Protein AF-A0A146LZS9-F1 (afdb_monomer_lite)

Sequence (130 aa):
KAKELLDGYGADYKVWELDLEAEGELLQAKLLEISGQKTVPNIFINKNHIGGFSDLKSLDDAGALKALVAKDESNSPSLGEQVSTFINTNGVALFSKSWCPYCKKAKELLDGYKAEYKVWELDLEANGDL

Organism: Lygus hesperus (NCBI:txid30085)

pLDDT: mean 90.61, std 11.04, range [44.28, 98.12]

Foldseek 3Di:
DQVVVLVVLVFDDDDDPLVPDPCSVVVLVVLCVQAVDNDPPFDDFPNHTQGHPVSLVVCVVVVNNNVRRPPPPVPPQDPVRVVVCQPVVWPAEAEAAPPDPVSVVVVVVCVVVVHDYDYDHLCPDPNNDD

Secondary structure (DSSP, 8-state):
-HHHHHHHTT-------TTTSTTHHHHHHHHHHHHS--SSP-EEETTEEEESHHHHHHHHHTT-HHHHSS--GGGSPPHHHHHHHHHHH-SSEEEE-TT-HHHHHHHHHHHHTT---EEEETTTSTT---

Structure (mmCIF, N/CA/C/O backbone):
data_AF-A0A146LZS9-F1
#
_entry.id   AF-A0A146LZS9-F1
#
loop_
_atom_site.group_PDB
_atom_site.id
_atom_site.type_symbol
_atom_site.label_atom_id
_atom_site.label_alt_id
_atom_site.label_comp_id
_atom_site.label_asym_id
_atom_site.label_entity_id
_atom_site.label_seq_id
_atom_site.pdbx_PDB_ins_code
_atom_site.Cartn_x
_atom_site.Cartn_y
_atom_site.Cartn_z
_atom_site.occupancy
_atom_site.B_iso_or_equiv
_atom_site.auth_seq_id
_atom_site.auth_comp_id
_atom_site.auth_asym_id
_atom_site.auth_atom_id
_atom_site.pdbx_PDB_model_num
ATOM 1 N N . LYS A 1 1 ? -2.683 -7.526 20.283 1.00 90.06 1 LYS A N 1
ATOM 2 C CA . LYS A 1 1 ? -3.766 -6.591 20.679 1.00 90.06 1 LYS A CA 1
ATOM 3 C C . LYS A 1 1 ? -4.319 -5.777 19.509 1.00 90.06 1 LYS A C 1
ATOM 5 O O . LYS A 1 1 ? -5.407 -6.104 19.074 1.00 90.06 1 LYS A O 1
ATOM 10 N N . ALA A 1 2 ? -3.623 -4.763 18.969 1.00 94.44 2 ALA A N 1
ATOM 11 C CA . ALA A 1 2 ? -4.164 -3.988 17.834 1.00 94.44 2 ALA A CA 1
ATOM 12 C C . ALA A 1 2 ? -4.350 -4.848 16.569 1.00 94.44 2 ALA A C 1
ATOM 14 O O . ALA A 1 2 ? -5.441 -4.875 16.017 1.00 94.44 2 ALA A O 1
ATOM 15 N N . LYS A 1 3 ? -3.309 -5.604 16.187 1.00 95.38 3 LYS A N 1
ATOM 16 C CA . LYS A 1 3 ? -3.342 -6.565 15.070 1.00 95.38 3 LYS A CA 1
ATOM 17 C C . LYS A 1 3 ? -4.476 -7.576 15.223 1.00 95.38 3 LYS A C 1
ATOM 19 O O . LYS A 1 3 ? -5.384 -7.572 14.420 1.00 95.38 3 LYS A O 1
ATOM 24 N N . GLU A 1 4 ? -4.498 -8.304 16.342 1.00 96.44 4 GLU A N 1
ATOM 25 C CA . GLU A 1 4 ? -5.562 -9.271 16.668 1.00 96.44 4 GLU A CA 1
ATOM 26 C C . GLU A 1 4 ? -6.982 -8.690 16.549 1.00 96.44 4 GLU A C 1
ATOM 28 O O . GLU A 1 4 ? -7.878 -9.369 16.056 1.00 96.44 4 GLU A O 1
ATOM 33 N N . LEU A 1 5 ? -7.201 -7.445 16.997 1.00 95.50 5 LEU A N 1
ATOM 34 C CA . LEU A 1 5 ? -8.499 -6.784 16.860 1.00 95.50 5 LEU A CA 1
ATOM 35 C C . LEU A 1 5 ? -8.845 -6.558 15.381 1.00 95.50 5 LEU A C 1
ATOM 37 O O . LEU A 1 5 ? -9.941 -6.907 14.960 1.00 95.50 5 LEU A O 1
ATOM 41 N N . LEU A 1 6 ? -7.909 -6.018 14.595 1.00 94.94 6 LEU A N 1
ATOM 42 C CA . LEU A 1 6 ? -8.078 -5.788 13.154 1.00 94.94 6 LEU A CA 1
ATOM 43 C C . LEU A 1 6 ? -8.242 -7.098 12.364 1.00 94.94 6 LEU A C 1
ATOM 45 O O . LEU A 1 6 ? -9.097 -7.177 11.483 1.00 94.94 6 LEU A O 1
ATOM 49 N N . ASP A 1 7 ? -7.492 -8.138 12.727 1.00 94.56 7 ASP A N 1
ATOM 50 C CA . ASP A 1 7 ? -7.610 -9.491 12.176 1.00 94.56 7 ASP A CA 1
ATOM 51 C C . ASP A 1 7 ? -9.009 -10.062 12.444 1.00 94.56 7 ASP A C 1
ATOM 53 O O . ASP A 1 7 ? -9.613 -10.673 11.564 1.00 94.56 7 ASP A O 1
ATOM 57 N N . GLY A 1 8 ? -9.572 -9.802 13.630 1.00 94.62 8 GLY A N 1
ATOM 58 C CA . GLY A 1 8 ? -10.944 -10.175 13.985 1.00 94.62 8 GLY A CA 1
ATOM 59 C C . GLY A 1 8 ? -12.013 -9.528 13.096 1.00 94.62 8 GLY A C 1
ATOM 60 O O . GLY A 1 8 ? -13.087 -10.100 12.915 1.00 94.62 8 GLY A O 1
ATOM 61 N N . TYR A 1 9 ? -11.708 -8.376 12.494 1.00 92.38 9 TYR A N 1
ATOM 62 C CA . TYR A 1 9 ? -12.550 -7.726 11.486 1.00 92.38 9 TYR A CA 1
ATOM 63 C C . TYR A 1 9 ? -12.277 -8.204 10.052 1.00 92.38 9 TYR A C 1
ATOM 65 O O . TYR A 1 9 ? -13.015 -7.825 9.142 1.00 92.38 9 TYR A O 1
ATOM 73 N N . GLY A 1 10 ? -11.241 -9.018 9.827 1.00 90.38 10 GLY A N 1
ATOM 74 C CA . GLY A 1 10 ? -10.788 -9.388 8.484 1.00 90.38 10 GLY A CA 1
ATOM 75 C C . GLY A 1 10 ? -10.279 -8.189 7.679 1.00 90.38 10 GLY A C 1
ATOM 76 O O . GLY A 1 10 ? -10.398 -8.183 6.451 1.00 90.3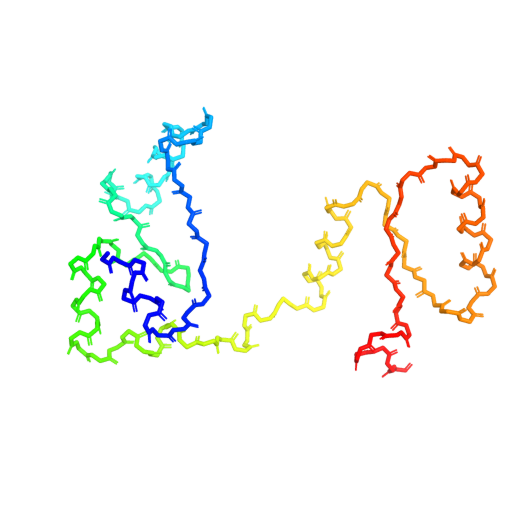8 10 GLY A O 1
ATOM 77 N N . ALA A 1 11 ? -9.777 -7.160 8.367 1.00 90.50 11 ALA A N 1
ATOM 78 C CA . ALA A 1 11 ? -9.250 -5.957 7.743 1.00 90.50 11 ALA A CA 1
ATOM 79 C C . ALA A 1 11 ? -7.958 -6.269 6.978 1.00 90.50 11 ALA A C 1
ATOM 81 O O . ALA A 1 11 ? -7.111 -7.015 7.468 1.00 90.50 11 ALA A O 1
ATOM 82 N N . ASP A 1 12 ? -7.787 -5.663 5.805 1.00 89.19 12 ASP A N 1
ATOM 83 C CA . ASP A 1 12 ? -6.494 -5.645 5.122 1.00 89.19 12 ASP A CA 1
ATOM 84 C C . ASP A 1 12 ? -5.686 -4.440 5.617 1.00 89.19 12 ASP A C 1
ATOM 86 O O . ASP A 1 12 ? -6.182 -3.310 5.625 1.00 89.19 12 ASP A O 1
ATOM 90 N N . TYR A 1 13 ? -4.465 -4.673 6.091 1.00 92.25 13 TYR A N 1
ATOM 91 C CA . TYR A 1 13 ? -3.603 -3.625 6.626 1.00 92.25 13 TYR A CA 1
ATOM 92 C C . TYR A 1 13 ? -2.125 -3.978 6.464 1.00 92.25 13 TYR A C 1
ATOM 94 O O . TYR A 1 13 ? -1.718 -5.138 6.496 1.00 92.25 13 TYR A O 1
ATOM 102 N N . LYS A 1 14 ? -1.292 -2.941 6.345 1.00 94.06 14 LYS A N 1
ATOM 103 C CA . LYS A 1 14 ? 0.167 -3.072 6.329 1.00 94.06 14 LYS A CA 1
ATOM 104 C C . LYS A 1 14 ? 0.745 -2.701 7.692 1.00 94.06 14 LYS A C 1
ATOM 106 O O . LYS A 1 14 ? 0.389 -1.673 8.262 1.00 94.06 14 LYS A O 1
ATOM 111 N N . VAL A 1 15 ? 1.683 -3.508 8.181 1.00 94.56 15 VAL A N 1
ATOM 112 C CA . VAL A 1 15 ? 2.458 -3.240 9.402 1.00 94.56 15 VAL A CA 1
ATOM 113 C C . VAL A 1 15 ? 3.886 -2.887 9.019 1.00 94.56 15 VAL A C 1
ATOM 115 O O . VAL A 1 15 ? 4.457 -3.524 8.138 1.00 94.56 15 VAL A O 1
ATOM 118 N N . TRP A 1 16 ? 4.445 -1.875 9.676 1.00 93.25 16 TRP A N 1
ATOM 119 C CA . TRP A 1 16 ? 5.868 -1.550 9.613 1.00 93.25 16 TRP A CA 1
ATOM 120 C C . TRP A 1 16 ? 6.423 -1.702 11.028 1.00 93.25 16 TRP A C 1
ATOM 122 O O . TRP A 1 16 ? 5.974 -1.008 11.944 1.00 93.25 16 TRP A O 1
ATOM 132 N N . GLU A 1 17 ? 7.342 -2.646 11.212 1.00 93.06 17 GLU A N 1
ATOM 133 C CA . GLU A 1 17 ? 7.986 -2.910 12.502 1.00 93.06 17 GLU A CA 1
ATOM 134 C C . GLU A 1 17 ? 9.201 -1.994 12.621 1.00 93.06 17 GLU A C 1
ATOM 136 O O . GLU A 1 17 ? 10.273 -2.302 12.106 1.00 93.06 17 GLU A O 1
ATOM 141 N N . LEU A 1 18 ? 9.011 -0.824 13.241 1.00 90.62 18 LEU A N 1
ATOM 142 C CA . LEU A 1 18 ? 10.003 0.260 13.231 1.00 90.62 18 LEU A CA 1
ATOM 143 C C . LEU A 1 18 ? 11.383 -0.162 13.760 1.00 90.62 18 L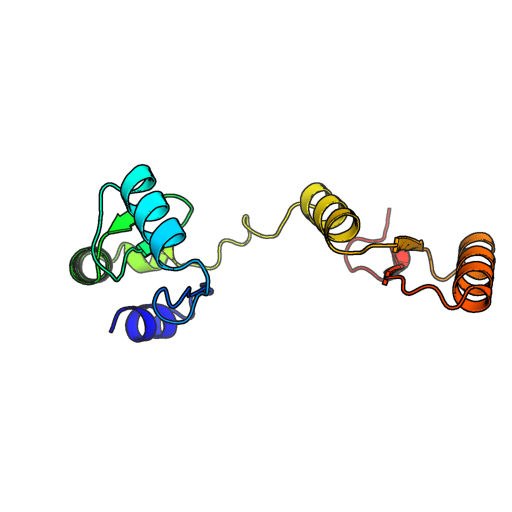EU A C 1
ATOM 145 O O . LEU A 1 18 ? 12.383 0.420 13.362 1.00 90.62 18 LEU A O 1
ATOM 149 N N . ASP A 1 19 ? 11.445 -1.148 14.652 1.00 90.81 19 ASP A N 1
ATOM 150 C CA . ASP A 1 19 ? 12.678 -1.697 15.219 1.00 90.81 19 ASP A CA 1
ATOM 151 C C . ASP A 1 19 ? 13.448 -2.619 14.260 1.00 90.81 19 ASP A C 1
ATOM 153 O O . ASP A 1 19 ? 14.638 -2.855 14.464 1.00 90.81 19 ASP A O 1
ATOM 157 N N . LEU A 1 20 ? 12.790 -3.122 13.213 1.00 93.38 20 LEU A N 1
ATOM 158 C CA . LEU A 1 20 ? 13.390 -3.969 12.179 1.00 93.38 20 LEU A CA 1
ATOM 159 C C . LEU A 1 20 ? 13.735 -3.192 10.900 1.00 93.38 20 LEU A C 1
ATOM 161 O O . LEU A 1 20 ? 14.467 -3.702 10.051 1.00 93.38 20 LEU A O 1
ATOM 165 N N . GLU A 1 21 ? 13.227 -1.968 10.754 1.00 89.88 21 GLU A N 1
ATOM 166 C CA . GLU A 1 21 ? 13.510 -1.109 9.607 1.00 89.88 21 GLU A CA 1
ATOM 167 C C . GLU A 1 21 ? 14.898 -0.467 9.723 1.00 89.88 21 GLU A C 1
ATOM 169 O O . GLU A 1 21 ? 15.232 0.161 10.729 1.00 89.88 21 GLU A O 1
ATOM 174 N N . ALA A 1 22 ? 15.691 -0.537 8.649 1.00 92.69 22 ALA A N 1
ATOM 175 C CA . ALA A 1 22 ? 17.026 0.073 8.602 1.00 92.69 22 ALA A CA 1
ATOM 176 C C . ALA A 1 22 ? 16.999 1.591 8.872 1.00 92.69 22 ALA A C 1
ATOM 178 O O . ALA A 1 22 ? 17.940 2.144 9.438 1.00 92.69 22 ALA A O 1
ATOM 179 N N . GLU A 1 23 ? 15.903 2.253 8.495 1.00 93.38 23 GLU A N 1
ATOM 180 C CA . GLU A 1 23 ? 15.664 3.688 8.687 1.00 93.38 23 GLU A CA 1
ATOM 181 C C . GLU A 1 23 ? 14.586 3.963 9.756 1.00 93.38 23 GLU A C 1
ATOM 183 O O . GLU A 1 23 ? 13.922 5.001 9.734 1.00 93.38 23 GLU A O 1
ATOM 188 N N . GLY A 1 24 ? 14.400 3.040 10.707 1.00 90.62 24 GLY A N 1
ATOM 189 C CA . GLY A 1 24 ? 13.342 3.091 11.720 1.00 90.62 24 GLY A CA 1
ATOM 190 C C . GLY A 1 24 ? 13.253 4.406 12.501 1.00 90.62 24 GLY A C 1
ATOM 191 O O . GLY A 1 24 ? 12.157 4.928 12.709 1.00 90.62 24 GLY A O 1
ATOM 192 N N . GLU A 1 25 ? 14.392 5.005 12.871 1.00 92.50 25 GLU A N 1
ATOM 193 C CA . GLU A 1 25 ? 14.422 6.301 13.569 1.00 92.50 25 GLU A CA 1
ATOM 194 C C . GLU A 1 25 ? 13.905 7.456 12.699 1.00 92.50 25 GLU A C 1
ATOM 196 O O . GLU A 1 25 ? 13.133 8.295 13.172 1.00 92.50 25 GLU A O 1
ATOM 201 N N . LEU A 1 26 ? 14.291 7.493 11.416 1.00 94.38 26 LEU A N 1
ATOM 202 C CA . LEU A 1 26 ? 13.810 8.500 10.465 1.00 94.38 26 LEU A CA 1
ATOM 203 C C . LEU A 1 26 ? 12.307 8.345 10.241 1.00 94.38 26 LEU A C 1
ATOM 205 O O . LEU A 1 26 ? 11.570 9.334 10.230 1.00 94.38 26 LEU A O 1
ATOM 209 N N . LEU A 1 27 ? 11.845 7.101 10.122 1.00 93.56 27 LEU A N 1
ATOM 210 C CA . LEU A 1 27 ? 10.433 6.790 9.985 1.00 93.56 27 LEU A CA 1
ATOM 211 C C . LEU A 1 27 ? 9.639 7.222 11.224 1.00 93.56 27 LEU A C 1
ATOM 213 O O . LEU A 1 27 ? 8.602 7.869 11.088 1.00 93.56 27 LEU A O 1
ATOM 217 N N . GLN A 1 28 ? 10.136 6.949 12.432 1.00 93.88 28 GLN A N 1
ATOM 218 C CA . GLN A 1 28 ? 9.488 7.377 13.672 1.00 93.88 28 GLN A CA 1
ATOM 219 C C . GLN A 1 28 ? 9.450 8.907 13.807 1.00 93.88 28 GLN A C 1
ATOM 221 O O . GLN A 1 28 ? 8.435 9.457 14.237 1.00 93.88 28 GLN A O 1
ATOM 226 N N . ALA A 1 29 ? 10.515 9.608 13.406 1.00 95.44 29 ALA A N 1
ATOM 227 C CA . ALA A 1 29 ? 10.537 11.069 13.371 1.00 95.44 29 ALA A CA 1
ATOM 228 C C . ALA A 1 29 ? 9.497 11.632 12.386 1.00 95.44 29 ALA A C 1
ATOM 230 O O . ALA A 1 29 ? 8.793 12.587 12.715 1.00 95.44 29 ALA A O 1
ATOM 231 N N . LYS A 1 30 ? 9.342 11.010 11.211 1.00 96.12 30 LYS A N 1
ATOM 232 C CA . LYS A 1 30 ? 8.316 11.391 10.231 1.00 96.12 30 LYS A CA 1
ATOM 233 C C . LYS A 1 30 ? 6.899 11.094 10.704 1.00 96.12 30 LYS A C 1
ATOM 235 O O . LYS A 1 30 ? 6.015 11.925 10.521 1.00 96.12 30 LYS A O 1
ATOM 240 N N . LEU A 1 31 ? 6.680 9.962 11.364 1.00 95.75 31 LEU A N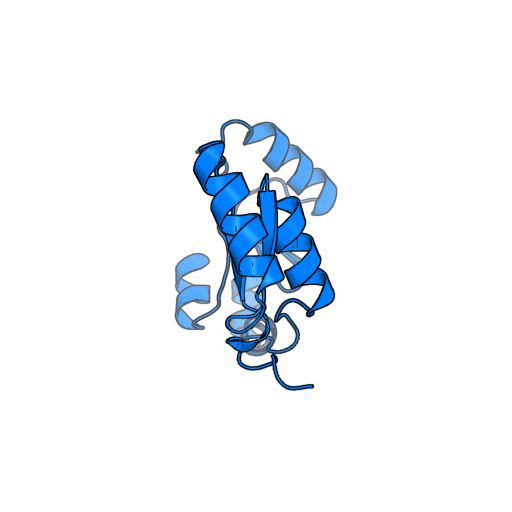 1
ATOM 241 C CA . LEU A 1 31 ? 5.393 9.649 11.983 1.00 95.75 31 LEU A CA 1
ATOM 242 C C . LEU A 1 31 ? 5.031 10.665 13.073 1.00 95.75 31 LEU A C 1
ATOM 244 O O . LEU A 1 31 ? 3.884 11.098 13.130 1.00 95.75 31 LEU A O 1
ATOM 248 N N . LEU A 1 32 ? 6.004 11.104 13.878 1.00 96.25 32 LEU A N 1
ATOM 249 C CA . LEU A 1 32 ? 5.802 12.169 14.861 1.00 96.25 32 LEU A CA 1
ATOM 250 C C . LEU A 1 32 ? 5.432 13.505 14.196 1.00 96.25 32 LEU A C 1
ATOM 252 O O . LEU A 1 32 ? 4.536 14.186 14.683 1.00 96.25 32 LEU A O 1
ATOM 256 N N . GLU A 1 33 ? 6.086 13.873 13.092 1.00 97.19 33 GLU A N 1
ATOM 257 C CA . GLU A 1 33 ? 5.772 15.091 12.326 1.00 97.19 33 GLU A CA 1
ATOM 258 C C . GLU A 1 33 ? 4.340 15.063 11.766 1.00 97.19 33 GLU A C 1
ATOM 260 O O . GLU A 1 33 ? 3.615 16.049 11.872 1.00 97.19 33 GLU A O 1
ATOM 265 N N . ILE A 1 34 ? 3.920 13.924 11.204 1.00 95.81 34 ILE A N 1
ATOM 266 C CA . ILE A 1 34 ? 2.608 13.766 10.560 1.00 95.81 34 ILE A CA 1
ATOM 267 C C . ILE A 1 34 ? 1.482 13.650 11.592 1.00 95.81 34 ILE A C 1
ATOM 269 O O . ILE A 1 34 ? 0.410 14.223 11.411 1.00 95.81 34 ILE A O 1
ATOM 273 N N . SER A 1 35 ? 1.696 12.865 12.647 1.00 96.31 35 SER A N 1
ATOM 274 C CA . SER A 1 35 ? 0.626 12.422 13.544 1.00 96.31 35 SER A CA 1
ATOM 275 C C . SER A 1 35 ? 0.637 13.115 14.906 1.00 96.31 35 SER A C 1
ATOM 277 O O . SER A 1 35 ? -0.341 13.037 15.649 1.00 96.31 35 SER A O 1
ATOM 279 N N . GLY A 1 36 ? 1.746 13.770 15.261 1.00 97.00 36 GLY A N 1
ATOM 280 C CA . GLY A 1 36 ? 1.991 14.294 16.604 1.00 97.00 36 GLY A CA 1
ATOM 281 C C . GLY A 1 36 ? 2.269 13.210 17.654 1.00 97.00 36 GLY A C 1
ATOM 282 O O . GLY A 1 36 ? 2.524 13.538 18.812 1.00 97.00 36 GLY A O 1
ATOM 283 N N . GLN A 1 37 ? 2.255 11.924 17.281 1.00 96.56 37 GLN A N 1
ATOM 284 C CA . GLN A 1 37 ? 2.423 10.800 18.200 1.00 96.56 37 GLN A CA 1
ATOM 285 C C . GLN A 1 37 ? 3.799 10.144 18.048 1.00 96.56 37 GLN A C 1
ATOM 287 O O . GLN A 1 37 ? 4.168 9.644 16.987 1.00 96.56 37 GLN A O 1
ATOM 292 N N . LYS A 1 38 ? 4.547 10.078 19.155 1.00 93.62 38 LYS A N 1
ATOM 293 C CA . LYS A 1 38 ? 5.868 9.425 19.206 1.00 93.62 38 LYS A CA 1
ATOM 294 C C . LYS A 1 38 ? 5.786 7.915 19.456 1.00 93.62 38 LYS A C 1
ATOM 296 O O . LYS A 1 38 ? 6.699 7.174 19.097 1.00 93.62 38 LYS A O 1
ATOM 301 N N . THR A 1 39 ? 4.740 7.464 20.141 1.00 94.12 39 THR A N 1
ATOM 302 C CA . THR A 1 39 ? 4.620 6.095 20.654 1.00 94.12 39 THR A CA 1
ATOM 303 C C . THR A 1 39 ? 3.988 5.148 19.648 1.00 94.12 39 THR A C 1
ATOM 305 O O . THR A 1 39 ? 3.101 5.535 18.888 1.00 94.12 39 THR A O 1
ATOM 308 N N . VAL A 1 40 ? 4.393 3.881 19.716 1.00 95.06 40 VAL A N 1
ATOM 309 C CA . VAL A 1 40 ? 3.727 2.777 19.020 1.00 95.06 40 VAL A CA 1
ATOM 310 C C . VAL A 1 40 ? 2.656 2.124 19.914 1.00 95.06 40 VAL A C 1
ATOM 312 O O . VAL A 1 40 ? 2.805 2.133 21.140 1.00 95.06 40 VAL A O 1
ATOM 315 N N . PRO A 1 41 ? 1.596 1.530 19.332 1.00 96.31 41 PRO A N 1
ATOM 316 C CA . PRO A 1 41 ? 1.260 1.577 17.906 1.00 96.31 41 PRO A CA 1
ATOM 317 C C . PRO A 1 41 ? 0.793 2.983 17.489 1.00 96.31 41 PRO A C 1
ATOM 319 O O . PRO A 1 41 ? 0.141 3.663 18.273 1.00 96.31 41 PRO A O 1
ATOM 322 N N . ASN A 1 42 ? 1.145 3.407 16.273 1.00 97.12 42 ASN A N 1
ATOM 323 C CA . ASN A 1 42 ? 0.706 4.662 15.654 1.00 97.12 42 ASN A CA 1
ATOM 324 C C . ASN A 1 42 ? -0.166 4.298 14.444 1.00 97.12 42 ASN A C 1
ATOM 326 O O . ASN A 1 42 ? 0.346 3.867 13.412 1.00 97.12 42 ASN A O 1
ATOM 330 N N . ILE A 1 43 ? -1.485 4.315 14.637 1.00 97.19 43 ILE A N 1
ATOM 331 C CA . ILE A 1 43 ? -2.453 3.655 13.755 1.00 97.19 43 ILE A CA 1
ATOM 332 C C . ILE A 1 43 ? -3.117 4.688 12.852 1.00 97.19 43 ILE A C 1
ATOM 334 O O . ILE A 1 43 ? -3.590 5.724 13.318 1.00 97.19 43 ILE A O 1
ATOM 338 N N . PHE A 1 44 ? -3.210 4.362 11.565 1.00 96.50 44 PHE A N 1
ATOM 339 C CA . PHE A 1 44 ? -3.939 5.135 10.567 1.00 96.50 44 PHE A CA 1
ATOM 340 C C . PHE A 1 44 ? -4.947 4.239 9.849 1.00 96.50 44 PHE A C 1
ATOM 342 O O . PHE A 1 44 ? -4.623 3.106 9.501 1.00 96.50 44 PHE A O 1
ATOM 349 N N . ILE A 1 45 ? -6.153 4.752 9.600 1.00 93.88 45 ILE A N 1
ATOM 350 C CA . ILE A 1 45 ? -7.196 4.077 8.813 1.00 93.88 45 ILE A CA 1
ATOM 351 C C . ILE A 1 45 ? -7.782 5.095 7.833 1.00 93.88 45 ILE A C 1
ATOM 353 O O . ILE A 1 45 ? -8.132 6.208 8.226 1.00 93.88 45 ILE A O 1
ATOM 357 N N . ASN A 1 46 ? -7.866 4.738 6.548 1.00 89.31 46 ASN A N 1
ATOM 358 C CA . ASN A 1 46 ? -8.386 5.603 5.478 1.00 89.31 46 ASN A CA 1
ATOM 359 C C . ASN A 1 46 ? -7.768 7.014 5.484 1.00 89.31 46 ASN A C 1
ATOM 361 O O . ASN A 1 46 ? -8.479 8.013 5.423 1.00 89.31 46 ASN A O 1
ATOM 365 N N . LYS A 1 47 ? -6.430 7.089 5.582 1.00 91.06 47 LYS A N 1
ATOM 366 C CA . LYS A 1 47 ? -5.626 8.332 5.639 1.00 91.06 47 LYS A CA 1
ATOM 367 C C . LYS A 1 47 ? -5.817 9.177 6.911 1.00 91.06 47 LYS A C 1
ATOM 369 O O . LYS A 1 47 ? -5.151 10.198 7.051 1.00 91.06 47 LYS A O 1
ATOM 374 N N . ASN A 1 48 ? -6.652 8.744 7.856 1.00 93.06 48 ASN A N 1
ATOM 375 C CA . ASN A 1 48 ? -6.874 9.433 9.126 1.00 93.06 48 ASN A CA 1
ATOM 376 C C . ASN A 1 48 ? -6.033 8.808 10.240 1.00 93.06 48 ASN A C 1
ATOM 378 O O . ASN A 1 48 ? -5.987 7.584 10.371 1.00 93.06 48 ASN A O 1
ATOM 382 N N . HIS A 1 49 ? -5.395 9.648 11.056 1.00 97.12 49 HIS A N 1
ATOM 383 C CA . HIS A 1 49 ? -4.698 9.210 12.264 1.00 97.12 49 HIS A CA 1
ATOM 384 C C . HIS A 1 49 ? -5.719 8.816 13.338 1.00 97.12 49 HIS A C 1
ATOM 386 O O . HIS A 1 49 ? -6.584 9.612 13.697 1.00 97.12 49 HIS A O 1
ATOM 392 N N . ILE A 1 50 ? -5.613 7.584 13.831 1.00 97.44 50 ILE A N 1
ATOM 393 C CA . ILE A 1 50 ? -6.490 7.012 14.859 1.00 97.44 50 ILE A CA 1
ATOM 394 C C . ILE A 1 50 ? -5.855 7.117 16.245 1.00 97.44 50 ILE A C 1
ATOM 396 O O . ILE A 1 50 ? -6.569 7.334 17.217 1.00 97.44 50 ILE A O 1
ATOM 400 N N . GLY A 1 51 ? -4.530 6.983 16.336 1.00 97.19 51 GLY A N 1
ATOM 401 C CA . GLY A 1 51 ? -3.788 7.033 17.593 1.00 97.19 51 GLY A CA 1
ATOM 402 C C . GLY A 1 51 ? -3.224 5.675 18.004 1.00 97.19 51 GLY A C 1
ATOM 403 O O . GLY A 1 51 ? -2.655 4.943 17.188 1.00 97.19 51 GLY A O 1
ATOM 404 N N . GLY A 1 52 ? -3.344 5.345 19.289 1.00 97.44 52 GLY A N 1
ATOM 405 C CA . GLY A 1 52 ? -2.856 4.104 19.878 1.00 97.44 52 GLY A CA 1
ATOM 406 C C . GLY A 1 52 ? -3.896 2.987 19.930 1.00 97.44 52 GLY A C 1
ATOM 407 O O . GLY A 1 52 ? -4.995 3.061 19.381 1.00 97.44 52 GLY A O 1
ATOM 408 N N . PHE A 1 53 ? -3.558 1.911 20.646 1.00 97.12 53 PHE A N 1
ATOM 409 C CA . PHE A 1 53 ? -4.489 0.793 20.832 1.00 97.12 53 PHE A CA 1
ATOM 410 C C . PHE A 1 53 ? -5.746 1.200 21.615 1.00 97.12 53 PHE A C 1
ATOM 412 O O . PHE A 1 53 ? -6.827 0.704 21.315 1.00 97.12 53 PHE A O 1
ATOM 419 N N . SER A 1 54 ? -5.619 2.092 22.601 1.00 97.56 54 SER A N 1
ATOM 420 C CA . SER A 1 54 ? -6.758 2.568 23.396 1.00 97.56 54 SER A CA 1
ATOM 421 C C . SER A 1 54 ? -7.776 3.327 22.543 1.00 97.56 54 SER A C 1
ATOM 423 O O . SER A 1 54 ? -8.978 3.125 22.703 1.00 97.56 54 SER A O 1
ATOM 425 N N . ASP A 1 55 ? -7.307 4.148 21.603 1.00 97.94 55 ASP A N 1
ATOM 426 C CA . ASP A 1 55 ? -8.162 4.896 20.679 1.00 97.94 55 ASP A CA 1
ATOM 427 C C . ASP A 1 55 ? -8.872 3.946 19.708 1.00 97.94 55 ASP A C 1
ATOM 429 O O . ASP A 1 55 ? -10.092 4.002 19.550 1.00 97.94 55 ASP A O 1
ATOM 433 N N . LEU A 1 56 ? -8.130 2.981 19.149 1.00 97.62 56 LEU A N 1
ATOM 434 C CA . LEU A 1 56 ? -8.698 1.927 18.308 1.00 97.62 56 LEU A CA 1
ATOM 435 C C . LEU A 1 56 ? -9.775 1.125 19.055 1.00 97.62 56 LEU A C 1
ATOM 437 O O . LEU A 1 56 ? -10.853 0.875 18.518 1.00 97.62 56 LEU A O 1
ATOM 441 N N . LYS A 1 57 ? -9.501 0.740 20.306 1.00 97.94 57 LYS A N 1
ATOM 442 C CA . LYS A 1 57 ? -10.448 -0.003 21.143 1.00 97.94 57 LYS A CA 1
ATOM 443 C C . LYS A 1 57 ? -11.686 0.833 21.477 1.00 97.94 57 LYS A C 1
ATOM 445 O O . LYS A 1 57 ? -12.782 0.288 21.495 1.00 97.94 57 LYS A O 1
ATOM 450 N N . SER A 1 58 ? -11.533 2.142 21.667 1.00 98.12 58 SER A N 1
ATOM 451 C CA . SER A 1 58 ? -12.661 3.054 21.892 1.00 98.12 58 SER A CA 1
ATOM 452 C C . SER A 1 58 ? -13.578 3.143 20.667 1.00 98.12 58 SER A C 1
ATOM 454 O O . SER A 1 58 ? -14.798 3.156 20.814 1.00 98.12 58 SER A O 1
ATOM 456 N N . LEU A 1 59 ? -13.018 3.142 19.450 1.00 97.44 59 LEU A N 1
ATOM 457 C CA . LEU A 1 59 ? -13.803 3.075 18.207 1.00 97.44 59 LEU A CA 1
ATOM 458 C C . LEU A 1 59 ? -14.540 1.742 18.050 1.00 97.44 59 LEU A C 1
ATOM 460 O O . LEU A 1 59 ? -15.658 1.714 17.533 1.00 97.44 59 LEU A O 1
ATOM 464 N N . ASP A 1 60 ? -13.913 0.649 18.476 1.00 97.44 60 ASP A N 1
ATOM 465 C CA . ASP A 1 60 ? -14.515 -0.683 18.511 1.00 97.44 60 ASP A CA 1
ATOM 466 C C . ASP A 1 60 ? -15.685 -0.747 19.501 1.00 97.44 60 ASP A C 1
ATOM 468 O O . ASP A 1 60 ? -16.785 -1.140 19.119 1.00 97.44 60 ASP A O 1
ATOM 472 N N . ASP A 1 61 ? -15.492 -0.262 20.732 1.00 97.75 61 ASP A N 1
ATOM 473 C CA . ASP A 1 61 ? -16.545 -0.202 21.757 1.00 97.75 61 ASP A CA 1
ATOM 474 C C . ASP A 1 61 ? -17.716 0.696 21.337 1.00 97.75 61 ASP A C 1
ATOM 476 O O . ASP A 1 61 ? -18.872 0.406 21.643 1.00 97.75 61 ASP A O 1
ATOM 480 N N . ALA A 1 62 ? -17.437 1.765 20.587 1.00 97.38 62 ALA A N 1
ATOM 481 C CA . ALA A 1 62 ? -18.455 2.630 19.998 1.00 97.38 62 ALA A CA 1
ATOM 482 C C . ALA A 1 62 ? -19.144 2.021 18.756 1.00 97.38 62 ALA A C 1
ATOM 484 O O . ALA A 1 62 ? -20.061 2.630 18.206 1.00 97.38 62 ALA A O 1
ATOM 485 N N . GLY A 1 63 ? -18.697 0.856 18.273 1.00 95.94 63 GLY A N 1
ATOM 486 C CA . GLY A 1 63 ? -19.201 0.200 17.062 1.00 95.94 63 GLY A CA 1
ATOM 487 C C . GLY A 1 63 ? -18.802 0.879 15.744 1.00 95.94 63 GLY A C 1
ATOM 488 O O . GLY A 1 63 ? -19.218 0.437 14.673 1.00 95.94 63 GLY A O 1
ATOM 489 N N . ALA A 1 64 ? -17.987 1.936 15.795 1.00 95.19 64 ALA A N 1
ATOM 490 C CA . ALA A 1 64 ? -17.561 2.708 14.629 1.00 95.19 64 ALA A CA 1
ATOM 491 C C . ALA A 1 64 ? -16.448 2.011 13.833 1.00 95.19 64 ALA A C 1
ATOM 493 O O . ALA A 1 64 ? -16.347 2.199 12.618 1.00 95.19 64 ALA A O 1
ATOM 494 N N . LEU A 1 65 ? -15.629 1.182 14.495 1.00 94.75 65 LEU A N 1
ATOM 495 C CA . LEU A 1 65 ? -14.472 0.550 13.861 1.00 94.75 65 LEU A CA 1
ATOM 496 C C . LEU A 1 65 ? -14.866 -0.302 12.651 1.00 94.75 65 LEU A C 1
ATOM 498 O O . LEU A 1 65 ? -14.218 -0.208 11.613 1.00 94.75 65 LEU A O 1
ATOM 502 N N . LYS A 1 66 ? -15.973 -1.051 12.746 1.00 92.56 66 LYS A N 1
ATOM 503 C CA . LYS A 1 66 ? -16.473 -1.923 11.672 1.00 92.56 66 LYS A CA 1
ATOM 504 C C . LYS A 1 66 ? -16.641 -1.198 10.336 1.00 92.56 66 LYS A C 1
ATOM 506 O O . LYS A 1 66 ? -16.318 -1.761 9.298 1.00 92.56 66 LYS A O 1
ATOM 511 N N . ALA A 1 67 ? -17.164 0.027 10.360 1.00 91.06 67 ALA A N 1
ATOM 512 C CA . ALA A 1 67 ? -17.374 0.813 9.148 1.00 91.06 67 ALA A CA 1
ATOM 513 C C . ALA A 1 67 ? -16.053 1.344 8.575 1.00 91.06 67 ALA A C 1
ATOM 515 O O . ALA A 1 67 ? -15.901 1.420 7.363 1.00 91.06 67 ALA A O 1
ATOM 516 N N . LEU A 1 68 ? -15.093 1.681 9.441 1.00 91.25 68 LEU A N 1
ATOM 517 C CA . LEU A 1 68 ? -13.789 2.204 9.031 1.00 91.25 68 LEU A CA 1
ATOM 518 C C . LEU A 1 68 ? -12.894 1.137 8.395 1.00 91.25 68 LEU A C 1
ATOM 520 O O . LEU A 1 68 ? -12.138 1.455 7.483 1.00 91.25 68 LEU A O 1
ATOM 524 N N . VAL A 1 69 ? -12.971 -0.105 8.879 1.00 90.88 69 VAL A N 1
ATOM 525 C CA . VAL A 1 69 ? -12.138 -1.226 8.402 1.00 90.88 69 VAL A CA 1
ATOM 526 C C . VAL A 1 69 ? -12.848 -2.132 7.402 1.00 90.88 69 VAL A C 1
ATOM 528 O O . VAL A 1 69 ? -12.275 -3.130 6.965 1.00 90.88 69 VAL A O 1
ATOM 531 N N . ALA A 1 70 ? -14.097 -1.818 7.049 1.00 83.88 70 ALA A N 1
ATOM 532 C CA . ALA A 1 70 ? -14.772 -2.497 5.957 1.00 83.88 70 ALA A CA 1
ATOM 533 C C . ALA A 1 70 ? -13.912 -2.369 4.695 1.00 83.88 70 ALA A C 1
ATOM 535 O O . ALA A 1 70 ? -13.357 -1.300 4.438 1.00 83.88 70 ALA A O 1
ATOM 536 N N . LYS A 1 71 ? -13.796 -3.458 3.922 1.00 66.75 71 LYS A N 1
ATOM 537 C CA . LYS A 1 71 ? -13.138 -3.418 2.615 1.00 66.75 71 LYS A CA 1
ATOM 538 C C . LYS A 1 71 ? -13.804 -2.332 1.792 1.00 66.75 71 LYS A C 1
ATOM 540 O O . LYS A 1 71 ? -14.945 -2.476 1.362 1.00 66.75 71 LYS A O 1
ATOM 545 N N . ASP A 1 72 ? -13.088 -1.236 1.630 1.00 64.69 72 ASP A N 1
ATOM 546 C CA . ASP A 1 72 ? -13.529 -0.164 0.780 1.00 64.69 72 ASP A CA 1
ATOM 547 C C . ASP A 1 72 ? -13.310 -0.628 -0.661 1.00 64.69 72 ASP A C 1
ATOM 549 O O . ASP A 1 72 ? -12.193 -0.591 -1.172 1.00 64.69 72 ASP A O 1
ATOM 553 N N . GLU A 1 73 ? -14.362 -1.125 -1.316 1.00 59.59 73 GLU A N 1
ATOM 554 C CA . GLU A 1 73 ? -14.285 -1.478 -2.739 1.00 59.59 73 GLU A CA 1
ATOM 555 C C . GLU A 1 73 ? -13.931 -0.254 -3.607 1.00 59.59 73 GLU A C 1
ATOM 557 O O . GLU A 1 73 ? -13.429 -0.423 -4.720 1.00 59.59 73 GLU A O 1
ATOM 562 N N . SER A 1 74 ? -14.084 0.971 -3.075 1.00 56.06 74 SER A N 1
ATOM 563 C CA . SER A 1 74 ? -13.640 2.217 -3.710 1.00 56.06 74 SER A CA 1
ATOM 564 C C . SER A 1 74 ? -12.150 2.545 -3.510 1.00 56.06 74 SER A C 1
ATOM 566 O O . SER A 1 74 ? -11.648 3.452 -4.169 1.00 56.06 74 SER A O 1
ATOM 568 N N . ASN A 1 75 ? -11.419 1.769 -2.694 1.00 60.53 75 ASN A N 1
ATOM 569 C CA . ASN A 1 75 ? -9.949 1.809 -2.590 1.00 60.53 75 ASN A CA 1
ATOM 570 C C . ASN A 1 75 ? -9.245 0.809 -3.525 1.00 60.53 75 ASN A C 1
ATOM 572 O O . ASN A 1 75 ? -8.022 0.659 -3.453 1.00 60.53 75 ASN A O 1
ATOM 576 N N . SER A 1 76 ? -9.975 0.132 -4.418 1.00 65.94 76 SER A N 1
ATOM 577 C CA . SER A 1 76 ? -9.326 -0.545 -5.544 1.00 65.94 76 SER A CA 1
ATOM 578 C C . SER A 1 76 ? -8.594 0.516 -6.373 1.00 65.94 76 SER A C 1
ATOM 580 O O . SER A 1 76 ? -9.230 1.504 -6.750 1.00 65.94 76 SER A O 1
ATOM 582 N N . PRO A 1 77 ? -7.286 0.360 -6.657 1.00 72.06 77 PRO A N 1
ATOM 583 C CA . PRO A 1 77 ? -6.547 1.363 -7.410 1.00 72.06 77 PRO A CA 1
ATOM 584 C C . PRO A 1 77 ? -7.264 1.620 -8.733 1.00 72.06 77 PRO A C 1
ATOM 586 O O . PRO A 1 77 ? -7.636 0.682 -9.445 1.00 72.06 77 PRO A O 1
ATOM 589 N N . SER A 1 78 ? -7.478 2.890 -9.061 1.00 82.12 78 SER A N 1
ATOM 590 C CA . SER A 1 78 ? -8.040 3.281 -10.351 1.00 82.12 78 SER A CA 1
ATOM 591 C C . SER A 1 78 ? -7.181 2.726 -11.489 1.00 82.12 78 SER A C 1
ATOM 593 O O . SER A 1 78 ? -5.983 2.497 -11.316 1.00 82.12 78 SER A O 1
ATOM 595 N N . LEU A 1 79 ? -7.746 2.551 -12.688 1.00 84.81 79 LEU A N 1
ATOM 596 C CA . LEU A 1 79 ? -6.965 2.086 -13.844 1.00 84.81 79 LEU A CA 1
ATOM 597 C C . LEU A 1 79 ? -5.700 2.941 -14.060 1.00 84.81 79 LEU A C 1
ATOM 599 O O . LEU A 1 79 ? -4.632 2.409 -14.346 1.00 84.81 79 LEU A O 1
ATOM 603 N N . GLY A 1 80 ? -5.801 4.260 -13.857 1.00 88.19 80 GLY A N 1
ATOM 604 C CA . GLY A 1 80 ? -4.661 5.174 -13.942 1.00 88.19 80 GLY A CA 1
ATOM 605 C C . GLY A 1 80 ? -3.581 4.905 -12.888 1.00 88.19 80 GLY A C 1
ATOM 606 O O . GLY A 1 80 ? -2.393 4.923 -13.214 1.00 88.19 80 GLY A O 1
ATOM 607 N N . GLU A 1 81 ? -3.967 4.610 -11.645 1.00 87.62 81 GLU A N 1
ATOM 608 C CA . GLU A 1 81 ? -3.034 4.215 -10.580 1.00 87.62 81 GLU A CA 1
ATOM 609 C C . GLU A 1 81 ? -2.410 2.849 -10.848 1.00 87.62 81 GLU A C 1
ATOM 611 O O . GLU A 1 81 ? -1.216 2.675 -10.606 1.00 87.62 81 GLU A O 1
ATOM 616 N N . GLN A 1 82 ? -3.169 1.899 -11.397 1.00 89.62 82 GLN A N 1
ATOM 617 C CA . GLN A 1 82 ? -2.636 0.593 -11.774 1.00 89.62 82 GLN A CA 1
ATOM 618 C C . GLN A 1 82 ? -1.602 0.731 -12.903 1.00 89.62 82 GLN A C 1
ATOM 620 O O . GLN A 1 82 ? -0.490 0.221 -12.774 1.00 89.62 82 GLN A O 1
ATOM 625 N N . VAL A 1 83 ? -1.910 1.492 -13.964 1.00 93.31 83 VAL A N 1
ATOM 626 C CA . VAL A 1 83 ? -0.974 1.790 -15.069 1.00 93.31 83 VAL A CA 1
ATOM 627 C C . VAL A 1 83 ? 0.281 2.482 -14.548 1.00 93.31 83 VAL A C 1
ATOM 629 O O . VAL A 1 83 ? 1.395 2.055 -14.853 1.00 93.31 83 VAL A O 1
ATOM 632 N N . SER A 1 84 ? 0.115 3.516 -13.722 1.00 93.31 84 SER A N 1
ATOM 633 C CA . SER A 1 84 ? 1.239 4.263 -13.151 1.00 93.31 84 SER A CA 1
ATOM 634 C C . SER A 1 84 ? 2.112 3.371 -12.269 1.00 93.31 84 SER A C 1
ATOM 636 O O . SER A 1 84 ? 3.333 3.382 -12.395 1.00 93.31 84 SER A O 1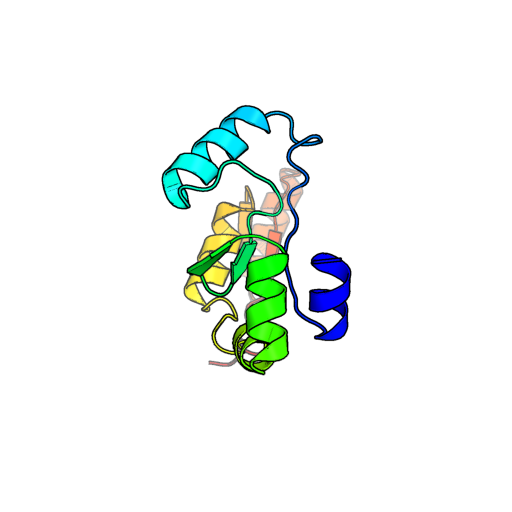
ATOM 638 N N . THR A 1 85 ? 1.500 2.552 -11.414 1.00 93.19 85 THR A N 1
ATOM 639 C CA . THR A 1 85 ? 2.209 1.584 -10.568 1.00 93.19 85 THR A CA 1
ATOM 640 C C . THR A 1 85 ? 2.980 0.579 -11.415 1.00 93.19 85 THR A C 1
ATOM 642 O O . THR A 1 85 ? 4.161 0.353 -11.158 1.00 93.19 85 THR A O 1
ATOM 645 N N . PHE A 1 86 ? 2.366 0.013 -12.457 1.00 94.38 86 PHE A N 1
ATOM 646 C CA . PHE A 1 86 ? 3.023 -0.960 -13.329 1.00 94.38 86 PHE A CA 1
ATOM 647 C C . PHE A 1 86 ? 4.231 -0.366 -14.062 1.00 94.38 86 PHE A C 1
ATOM 649 O O . PHE A 1 86 ? 5.260 -1.025 -14.170 1.00 94.38 86 PHE A O 1
ATOM 656 N N . ILE A 1 87 ? 4.151 0.888 -14.509 1.00 95.00 87 ILE A N 1
ATOM 657 C CA . ILE A 1 87 ? 5.285 1.583 -15.135 1.00 95.00 87 ILE A CA 1
ATOM 658 C C . ILE A 1 87 ? 6.382 1.884 -14.106 1.00 95.00 87 ILE A C 1
ATOM 660 O O . ILE A 1 87 ? 7.551 1.621 -14.359 1.00 95.00 87 ILE A O 1
ATOM 664 N N . ASN A 1 88 ? 6.019 2.415 -12.936 1.00 95.25 88 ASN A N 1
ATOM 665 C CA . ASN A 1 88 ? 6.992 2.927 -11.966 1.00 95.25 88 ASN A CA 1
ATOM 666 C C . ASN A 1 88 ? 7.694 1.831 -11.153 1.00 95.25 88 ASN A C 1
ATOM 668 O O . ASN A 1 88 ? 8.778 2.062 -10.624 1.00 95.25 88 ASN A O 1
ATOM 672 N N . THR A 1 89 ? 7.083 0.653 -11.025 1.00 94.06 89 THR A N 1
ATOM 673 C CA . THR A 1 89 ? 7.647 -0.470 -10.255 1.00 94.06 89 THR A CA 1
ATOM 674 C C . THR A 1 89 ? 8.453 -1.449 -11.106 1.00 94.06 89 THR A C 1
ATOM 676 O O . THR A 1 89 ? 9.164 -2.282 -10.550 1.00 94.06 89 THR A O 1
ATOM 679 N N . ASN A 1 90 ? 8.383 -1.350 -12.439 1.00 93.75 90 ASN A N 1
ATOM 680 C CA . ASN A 1 90 ? 9.051 -2.272 -13.355 1.00 93.75 90 ASN A CA 1
ATOM 681 C C . ASN A 1 90 ? 10.007 -1.513 -14.279 1.00 93.75 90 ASN A C 1
ATOM 683 O O . ASN A 1 90 ? 9.584 -0.642 -15.030 1.00 93.75 90 ASN A O 1
ATOM 687 N N . GLY A 1 91 ? 11.292 -1.887 -14.274 1.00 94.12 91 GLY A N 1
ATOM 688 C CA . GLY A 1 91 ? 12.318 -1.218 -15.090 1.00 94.12 91 GLY A CA 1
ATOM 689 C C . GLY A 1 91 ? 12.031 -1.242 -16.597 1.00 94.12 91 GLY A C 1
ATOM 690 O O . GLY A 1 91 ? 12.377 -0.301 -17.306 1.00 94.12 91 GLY A O 1
ATOM 691 N N . VAL A 1 92 ? 11.349 -2.287 -17.078 1.00 96.31 92 VAL A N 1
ATOM 692 C CA . VAL A 1 92 ? 10.776 -2.353 -18.427 1.00 96.31 92 VAL A CA 1
ATOM 693 C C . VAL A 1 92 ? 9.343 -2.874 -18.321 1.00 96.31 92 VAL A C 1
ATOM 695 O O . VAL A 1 92 ? 9.114 -4.044 -18.008 1.00 96.31 92 VAL A O 1
ATOM 698 N N . ALA A 1 93 ? 8.376 -1.998 -18.585 1.00 96.69 93 ALA A N 1
ATOM 699 C CA .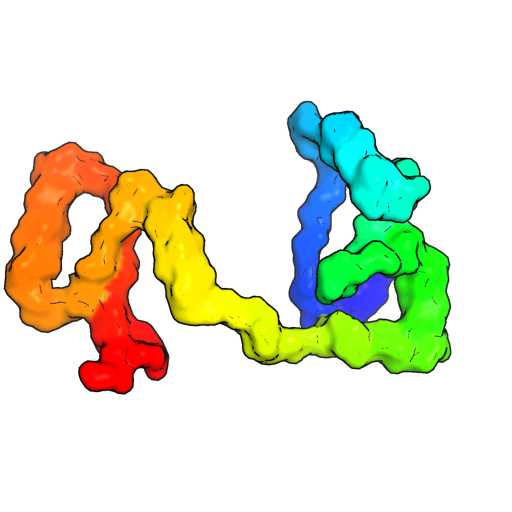 ALA A 1 93 ? 6.952 -2.314 -18.620 1.00 96.69 93 ALA A CA 1
ATOM 700 C C . ALA A 1 93 ? 6.471 -2.432 -20.075 1.00 96.69 93 ALA A C 1
ATOM 702 O O . ALA A 1 93 ? 6.556 -1.474 -20.844 1.00 96.69 93 ALA A O 1
ATOM 703 N N . LEU A 1 94 ? 5.948 -3.598 -20.458 1.00 96.75 94 LEU A N 1
ATOM 704 C CA . LEU A 1 94 ? 5.400 -3.861 -21.787 1.00 96.75 94 LEU A CA 1
ATOM 705 C C . LEU A 1 94 ? 3.888 -4.079 -21.709 1.00 96.75 94 LEU A C 1
ATOM 707 O O . LEU A 1 94 ? 3.421 -5.097 -21.211 1.00 96.75 94 LEU A O 1
ATOM 711 N N . PHE A 1 95 ? 3.120 -3.161 -22.279 1.00 95.44 95 PHE A N 1
ATOM 712 C CA . PHE A 1 95 ? 1.688 -3.361 -22.484 1.00 95.44 95 PHE A CA 1
ATOM 713 C C . PHE A 1 95 ? 1.474 -4.123 -23.795 1.00 95.44 95 PHE A C 1
ATOM 715 O O . PHE A 1 95 ? 1.970 -3.723 -24.852 1.00 95.44 95 PHE A O 1
ATOM 722 N N . SER A 1 96 ? 0.784 -5.256 -23.723 1.00 94.44 96 SER A N 1
ATOM 723 C CA . SER A 1 96 ? 0.657 -6.227 -24.806 1.00 94.44 96 SER A CA 1
ATOM 724 C C . SER A 1 96 ? -0.801 -6.616 -25.023 1.00 94.44 96 SER A C 1
ATOM 726 O O . SER A 1 96 ? -1.645 -6.431 -24.152 1.00 94.44 96 SER A O 1
ATOM 728 N N . LYS A 1 97 ? -1.094 -7.122 -26.221 1.00 92.75 97 LYS A N 1
ATOM 729 C CA . LYS A 1 97 ? -2.308 -7.890 -26.491 1.00 92.75 97 LYS A CA 1
ATOM 730 C C . LYS A 1 97 ? -1.908 -9.247 -27.053 1.00 92.75 97 LYS A C 1
ATOM 732 O O . LYS A 1 97 ? -1.033 -9.296 -27.929 1.00 92.75 97 LYS A O 1
ATOM 737 N N . SER A 1 98 ? -2.562 -10.323 -26.623 1.00 88.94 98 SER A N 1
ATOM 738 C CA . SER A 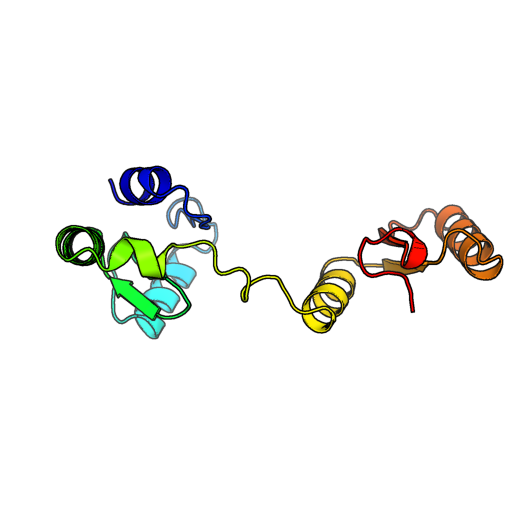1 98 ? -2.201 -11.708 -26.958 1.00 88.94 98 SER A CA 1
ATOM 739 C C . SER A 1 98 ? -2.175 -11.979 -28.472 1.00 88.94 98 SER A C 1
ATOM 741 O O . SER A 1 98 ? -1.339 -12.735 -28.982 1.00 88.94 98 SER A O 1
ATOM 743 N N . TRP A 1 99 ? -3.037 -11.291 -29.223 1.00 88.19 99 TRP A N 1
ATOM 744 C CA . TRP A 1 99 ? -3.163 -11.424 -30.673 1.00 88.19 99 TRP A CA 1
ATOM 745 C C . TRP A 1 99 ? -2.249 -10.488 -31.481 1.00 88.19 99 TRP A C 1
ATOM 747 O O . TRP A 1 99 ? -2.117 -10.659 -32.694 1.00 88.19 99 TRP A O 1
ATOM 757 N N . CYS A 1 100 ? -1.591 -9.508 -30.856 1.00 92.38 100 CYS A N 1
ATOM 758 C CA . CYS A 1 100 ? -0.872 -8.463 -31.582 1.00 92.38 100 CYS A CA 1
ATOM 759 C C . CYS A 1 100 ? 0.488 -8.955 -32.132 1.00 92.38 100 CYS A C 1
ATOM 761 O O . CYS A 1 100 ? 1.380 -9.313 -31.355 1.00 92.38 100 CYS A O 1
ATOM 763 N N . PRO A 1 101 ? 0.725 -8.912 -33.461 1.00 92.56 101 PRO A N 1
ATOM 764 C CA . PRO A 1 101 ? 1.990 -9.359 -34.051 1.00 92.56 101 PRO A CA 1
ATOM 765 C C . PRO A 1 101 ? 3.181 -8.458 -33.691 1.00 92.56 101 PRO A C 1
ATOM 767 O O . PRO A 1 101 ? 4.316 -8.929 -33.651 1.00 92.56 101 PRO A O 1
ATOM 770 N N . TYR A 1 102 ? 2.948 -7.173 -33.406 1.00 95.25 102 TYR A N 1
ATOM 771 C CA . TYR A 1 102 ? 4.010 -6.250 -32.996 1.00 95.25 102 TYR A CA 1
ATOM 772 C C . TYR A 1 102 ? 4.465 -6.496 -31.554 1.00 95.25 102 TYR A C 1
ATOM 774 O O . TYR A 1 102 ? 5.662 -6.437 -31.283 1.00 95.25 102 TYR A O 1
ATOM 782 N N . CYS A 1 103 ? 3.548 -6.856 -30.648 1.00 92.56 103 CYS A N 1
ATOM 783 C CA . CYS A 1 103 ? 3.893 -7.217 -29.271 1.00 92.56 103 CYS A CA 1
ATOM 784 C C . CYS A 1 103 ? 4.787 -8.463 -29.224 1.00 92.56 103 CYS A C 1
ATOM 786 O O . CYS A 1 103 ? 5.733 -8.502 -28.444 1.00 92.56 103 CYS A O 1
ATOM 788 N N . LYS A 1 104 ? 4.547 -9.448 -30.104 1.00 95.06 104 LYS A N 1
ATOM 789 C CA . LYS A 1 104 ? 5.413 -10.634 -30.240 1.00 95.06 104 LYS A CA 1
ATOM 790 C C . LYS A 1 104 ? 6.846 -10.253 -30.616 1.00 95.06 104 LYS A C 1
ATOM 792 O O . LYS A 1 104 ? 7.775 -10.654 -29.928 1.00 95.06 104 LYS A O 1
ATOM 797 N N . LYS A 1 105 ? 7.018 -9.394 -31.626 1.00 97.19 105 LYS A N 1
ATOM 798 C CA . LYS A 1 105 ? 8.345 -8.907 -32.044 1.00 97.19 105 LYS A CA 1
ATOM 799 C C . LYS A 1 105 ? 9.062 -8.115 -30.948 1.00 97.19 105 LYS A C 1
ATOM 801 O O . LYS A 1 105 ? 10.273 -8.229 -30.805 1.00 97.19 105 LYS A O 1
ATOM 806 N N . ALA A 1 106 ? 8.327 -7.306 -30.182 1.00 97.25 106 ALA A N 1
ATOM 807 C CA . ALA A 1 106 ? 8.901 -6.551 -29.070 1.00 97.25 106 ALA A CA 1
ATOM 808 C C . ALA A 1 106 ? 9.429 -7.483 -27.965 1.00 97.25 106 ALA A C 1
ATOM 810 O O . ALA A 1 106 ? 10.537 -7.276 -27.480 1.00 97.25 106 ALA A O 1
ATOM 811 N N . LYS A 1 107 ? 8.671 -8.535 -27.625 1.00 96.50 107 LYS A N 1
ATOM 812 C CA . LYS A 1 107 ? 9.090 -9.582 -26.678 1.00 96.50 107 LYS A CA 1
ATOM 813 C C . LYS A 1 107 ? 10.340 -10.309 -27.165 1.00 96.50 107 LYS A C 1
ATOM 815 O O . LYS A 1 107 ? 11.331 -10.323 -26.454 1.00 96.50 107 LYS A O 1
ATOM 820 N N . GLU A 1 108 ? 10.338 -10.790 -28.410 1.00 97.62 108 GLU A N 1
ATOM 821 C CA . GLU A 1 108 ? 11.499 -11.460 -29.022 1.00 97.62 108 GLU A CA 1
ATOM 822 C C . GLU A 1 108 ? 12.766 -10.592 -28.978 1.00 97.62 108 GLU A C 1
ATOM 824 O O . GLU A 1 108 ? 13.861 -11.092 -28.720 1.00 97.62 108 GLU A O 1
ATOM 829 N N . LEU A 1 109 ? 12.627 -9.283 -29.208 1.00 97.56 109 LEU A N 1
ATOM 830 C CA . LEU A 1 109 ? 13.744 -8.348 -29.140 1.00 97.56 109 LEU A CA 1
ATOM 831 C C . LEU A 1 109 ? 14.275 -8.199 -27.707 1.00 97.56 109 LEU A C 1
ATOM 833 O O . LEU A 1 109 ? 15.485 -8.276 -27.498 1.00 97.56 109 LEU A O 1
ATOM 837 N N . LEU A 1 110 ? 13.388 -8.009 -26.725 1.00 97.50 110 LEU A N 1
ATOM 838 C CA . LEU A 1 110 ? 13.755 -7.914 -25.307 1.00 97.50 110 LEU A CA 1
ATOM 839 C C . LEU A 1 110 ? 14.402 -9.213 -24.803 1.00 97.50 110 LEU A C 1
ATOM 841 O O . LEU A 1 110 ? 15.438 -9.161 -24.136 1.00 97.50 110 LEU A O 1
ATOM 845 N N . ASP A 1 111 ? 13.853 -10.362 -25.196 1.00 96.38 111 ASP A N 1
ATOM 846 C CA . ASP A 1 111 ? 14.394 -11.691 -24.902 1.00 96.38 111 ASP A CA 1
ATOM 847 C C . ASP A 1 111 ? 15.790 -11.865 -25.526 1.00 96.38 111 ASP A C 1
ATOM 849 O O . ASP A 1 111 ? 16.711 -12.367 -24.878 1.00 96.38 111 ASP A O 1
ATOM 853 N N . GLY A 1 112 ? 15.985 -11.388 -26.761 1.00 97.62 112 GLY A N 1
ATOM 854 C CA . GLY A 1 112 ? 17.278 -11.391 -27.450 1.00 97.62 112 GLY A CA 1
ATOM 855 C C . GLY A 1 112 ? 18.353 -10.577 -26.724 1.00 97.62 112 GLY A C 1
ATOM 856 O O . GLY A 1 112 ? 19.519 -10.978 -26.697 1.00 97.62 112 GLY A O 1
ATOM 857 N N . TYR A 1 113 ? 17.961 -9.480 -26.071 1.00 96.88 113 TYR A N 1
ATOM 858 C CA . TYR A 1 113 ? 18.835 -8.698 -25.191 1.00 96.88 113 TYR A CA 1
ATOM 859 C C . TYR A 1 113 ? 18.971 -9.277 -23.778 1.00 96.88 113 TYR A C 1
ATOM 861 O O . TYR A 1 113 ? 19.773 -8.763 -22.999 1.00 96.88 113 TYR A O 1
ATOM 869 N N . LYS A 1 114 ? 18.227 -10.341 -23.439 1.00 95.88 114 LYS A N 1
ATOM 870 C CA . LYS A 1 114 ? 18.115 -10.893 -22.079 1.00 95.88 114 LYS A CA 1
ATOM 871 C C . LYS A 1 114 ? 17.703 -9.831 -21.054 1.00 95.88 114 LYS A C 1
ATOM 873 O O . LYS A 1 114 ? 18.163 -9.853 -19.914 1.00 95.88 114 LYS A O 1
ATOM 878 N N . ALA A 1 115 ? 16.880 -8.874 -21.479 1.00 94.88 115 ALA A N 1
ATOM 879 C CA . ALA A 1 115 ? 16.359 -7.843 -20.599 1.00 94.88 115 ALA A CA 1
ATOM 880 C C . ALA A 1 115 ? 15.292 -8.439 -19.673 1.00 94.88 115 ALA A C 1
ATOM 882 O O . ALA A 1 115 ? 14.460 -9.234 -20.107 1.00 94.88 115 ALA A O 1
ATOM 883 N N . GLU A 1 116 ? 15.275 -8.025 -18.409 1.00 96.06 116 GLU A N 1
ATOM 884 C CA . GLU A 1 116 ? 14.148 -8.307 -17.523 1.00 96.06 116 GLU A CA 1
ATOM 885 C C . GLU A 1 116 ? 13.023 -7.301 -17.797 1.00 96.06 116 GLU A C 1
ATOM 887 O O . GLU A 1 116 ? 13.233 -6.089 -17.729 1.00 96.06 116 GLU A O 1
ATOM 892 N N . TYR A 1 117 ? 11.823 -7.793 -18.112 1.00 97.00 117 TYR A N 1
ATOM 893 C CA . TYR A 1 117 ? 10.638 -6.965 -18.339 1.00 97.00 117 TYR A CA 1
ATOM 894 C C . TYR A 1 117 ? 9.378 -7.625 -17.782 1.00 97.00 117 TYR A C 1
ATOM 896 O O . TYR A 1 117 ? 9.300 -8.848 -17.629 1.00 97.00 117 TYR A O 1
ATOM 904 N N . LYS A 1 118 ? 8.369 -6.807 -17.476 1.00 97.38 118 LYS A N 1
ATOM 905 C CA . LYS A 1 118 ? 7.025 -7.273 -17.127 1.00 97.38 118 LYS A CA 1
ATOM 906 C C . LYS A 1 118 ? 6.048 -6.950 -18.235 1.00 97.38 118 LYS A C 1
ATOM 908 O O . LYS A 1 118 ? 6.104 -5.878 -18.830 1.00 97.38 118 LYS A O 1
ATOM 913 N N . VAL A 1 119 ? 5.142 -7.891 -18.488 1.00 95.75 119 VAL A N 1
ATOM 914 C CA . VAL A 1 119 ? 4.103 -7.766 -19.507 1.00 95.75 119 VAL A CA 1
ATOM 915 C C . VAL A 1 119 ? 2.751 -7.619 -18.837 1.00 95.75 119 VAL A C 1
ATOM 917 O O . VAL A 1 119 ? 2.419 -8.409 -17.957 1.00 95.75 119 VAL A O 1
ATOM 920 N N . TRP A 1 120 ? 1.979 -6.639 -19.287 1.00 94.94 120 TRP A N 1
ATOM 921 C CA . TRP A 1 120 ? 0.562 -6.520 -18.983 1.00 94.94 120 TRP A CA 1
ATOM 922 C C . TRP A 1 120 ? -0.237 -6.840 -20.249 1.00 94.94 120 TRP A C 1
ATOM 924 O O . TRP A 1 120 ? -0.190 -6.077 -21.214 1.00 94.94 120 TRP A O 1
ATOM 934 N N . GLU A 1 121 ? -0.924 -7.987 -20.273 1.00 93.12 121 GLU A N 1
ATOM 935 C CA . GLU A 1 121 ? -1.779 -8.402 -21.395 1.00 93.12 121 GLU A CA 1
ATOM 936 C C . GLU A 1 121 ? -3.170 -7.787 -21.257 1.00 93.12 121 GLU A C 1
ATOM 938 O O . GLU A 1 121 ? -4.022 -8.285 -20.529 1.00 93.12 121 GLU A O 1
ATOM 943 N N . LEU A 1 122 ? -3.395 -6.689 -21.971 1.00 88.62 122 LEU A N 1
ATOM 944 C CA . LEU A 1 122 ? -4.593 -5.863 -21.853 1.00 88.62 122 LEU A CA 1
ATOM 945 C C . LEU A 1 122 ? -5.885 -6.607 -22.212 1.00 88.62 122 LEU A C 1
ATOM 947 O O . LEU A 1 122 ? -6.937 -6.260 -21.698 1.00 88.62 122 LEU A O 1
ATOM 951 N N . ASP A 1 123 ? -5.816 -7.595 -23.104 1.00 85.62 123 ASP A N 1
ATOM 952 C CA . ASP A 1 123 ? -6.959 -8.373 -23.598 1.00 85.62 123 ASP A CA 1
ATOM 953 C C . ASP A 1 123 ? -7.271 -9.623 -22.761 1.00 85.62 123 ASP A C 1
ATOM 955 O O . ASP A 1 123 ? -8.208 -10.351 -23.075 1.00 85.62 123 ASP A O 1
ATOM 959 N N . LEU A 1 124 ? -6.489 -9.892 -21.715 1.00 81.94 124 LEU A N 1
ATOM 960 C CA . LEU A 1 124 ? -6.728 -10.995 -20.780 1.00 81.94 124 LEU A CA 1
ATOM 961 C C . LEU A 1 124 ? -7.187 -10.503 -19.401 1.00 81.94 124 LEU A C 1
ATOM 963 O O . LEU A 1 124 ? -7.531 -11.313 -18.540 1.00 81.94 124 LEU A O 1
ATOM 967 N N . GLU A 1 125 ? -7.213 -9.187 -19.193 1.00 75.50 125 GLU A N 1
ATOM 968 C CA . GLU A 1 125 ? -7.758 -8.579 -17.986 1.00 75.50 125 GLU A CA 1
ATOM 969 C C . GLU A 1 125 ? -9.286 -8.611 -17.996 1.00 75.50 125 GLU A C 1
ATOM 971 O O . GLU A 1 125 ? -9.921 -8.387 -19.025 1.00 75.50 125 GLU A O 1
ATOM 976 N N . ALA A 1 126 ? -9.895 -8.779 -16.820 1.00 61.62 126 ALA A N 1
ATOM 977 C CA . ALA A 1 126 ? -11.353 -8.756 -16.650 1.00 61.62 126 ALA A CA 1
ATOM 978 C C . ALA A 1 126 ? -12.021 -7.443 -17.127 1.00 61.62 126 ALA A C 1
ATOM 980 O O . ALA A 1 126 ? -13.232 -7.408 -17.326 1.00 61.62 126 ALA A O 1
ATOM 981 N N . ASN A 1 127 ? -11.228 -6.383 -17.332 1.00 56.91 127 ASN A N 1
ATOM 982 C CA . ASN A 1 127 ? -11.651 -5.057 -17.794 1.00 56.91 127 ASN A CA 1
ATOM 983 C C . ASN A 1 127 ? -11.172 -4.737 -19.231 1.00 56.91 127 ASN A C 1
ATOM 985 O O . ASN A 1 127 ? -11.185 -3.576 -19.635 1.00 56.91 127 ASN A O 1
ATOM 989 N N . GLY A 1 128 ? -10.669 -5.737 -19.962 1.00 52.38 128 GLY A N 1
ATOM 990 C CA . GLY A 1 128 ? -9.940 -5.592 -21.228 1.00 52.38 128 GLY A CA 1
ATOM 991 C C . GLY A 1 128 ? -10.778 -5.433 -22.499 1.00 52.38 128 GLY A C 1
ATOM 992 O O . GLY A 1 128 ? -10.207 -5.163 -23.558 1.00 52.38 128 GLY A O 1
ATOM 993 N N . ASP A 1 129 ? -12.102 -5.565 -22.408 1.00 44.88 129 ASP A N 1
ATOM 994 C CA . ASP A 1 129 ? -13.007 -5.416 -23.549 1.00 44.88 129 ASP A CA 1
ATOM 995 C C . ASP A 1 129 ? -13.551 -3.978 -23.642 1.00 44.88 129 ASP A C 1
ATOM 997 O O . ASP A 1 129 ? -14.515 -3.603 -22.970 1.00 44.88 129 ASP A O 1
ATOM 1001 N N . LEU A 1 130 ? -12.929 -3.183 -24.520 1.00 44.28 130 LEU A N 1
ATOM 1002 C CA . LEU A 1 130 ? -13.545 -2.038 -25.203 1.00 44.28 130 LEU A CA 1
ATOM 1003 C C . LEU A 1 130 ? -13.451 -2.242 -26.716 1.00 44.28 130 LEU A C 1
ATOM 1005 O O . LEU A 1 130 ? -12.331 -2.544 -27.199 1.00 44.28 130 LEU A O 1
#

InterPro domains:
  IPR002109 Glutaredoxin [PF00462] (1-50)
  IPR002109 Glutaredoxin [PF00462] (92-124)
  IPR011767 Glutaredoxin active site [PS00195] (94-110)
  IPR014025 Glutaredoxin subgroup [PR00160] (33-46)
  IPR014025 Glutaredoxin subgroup [PR00160] (47-60)
  IPR036249 Thioredoxin-like superfamily [SSF52833] (1-70)
  IPR036249 Thioredoxin-like superfamily [SSF52833] (81-122)

Radius of gyration: 21.18 Å; chains: 1; bounding box: 38×27×57 Å